Protein AF-A0AAN6F4N3-F1 (afdb_monomer_lite)

Radius of gyration: 17.06 Å; chains: 1; bounding box: 50×25×46 Å

Organism: NCBI:txid329885

Foldseek 3Di:
DDQDPLVNLLVVLCVVCVPPDQDADQDWWKFFAFDDWDQDPNFTKTWTQTDWDKDFSNNQCNAQVDPVDRCSVQFPGWADDPDPGIIITGGHIDIDTPVQCVQVVVRVVVVVCCVVCVVDDDDDDDTDIDIGGDD

pLDDT: mean 76.1, std 14.79, range [38.5, 93.38]

Sequence (135 aa):
MASTDLRDTLSKLCIEFRDEARVNCNKEWEIKSIVGFCHDSGEQKYRIAWQDSVLSKTDLMCSLVNYKWPLYRFARQITPAGSGSQLRVAWKETWEPANAIFAAAELTHEYWLGVYQSRKPLSGQLVHRHWLTLH

Secondary structure (DSSP, 8-state):
-----HHHHHHHHHHHTTTS-------EEEEEEEEEEEEETTEEEEEEEEPPEEEEHHHHHHHHS-SSS-GGGGEEEEEE-SSTTEEEEEEPPEEEETTTTGGGHHHHHHHHHHHHHTTS---------EEEE--

Structure (mmCIF, N/CA/C/O backbone):
data_AF-A0AAN6F4N3-F1
#
_entry.id   AF-A0AAN6F4N3-F1
#
loop_
_atom_site.group_PDB
_atom_site.id
_atom_site.type_symbol
_atom_site.label_atom_id
_atom_site.label_alt_id
_atom_site.label_comp_id
_atom_site.label_asym_id
_atom_site.label_entity_id
_atom_site.label_seq_id
_atom_site.pdbx_PDB_ins_code
_atom_site.Cartn_x
_atom_site.Cartn_y
_atom_site.Cartn_z
_atom_site.occupancy
_atom_site.B_iso_or_equiv
_atom_site.auth_seq_id
_atom_site.auth_comp_id
_atom_site.auth_asym_id
_atom_site.auth_atom_id
_atom_site.pdbx_PDB_model_num
ATOM 1 N N . MET A 1 1 ? -8.692 -8.381 -19.967 1.00 40.84 1 MET A N 1
ATOM 2 C CA . MET A 1 1 ? -7.403 -7.666 -19.827 1.00 40.84 1 MET A CA 1
ATOM 3 C C . MET A 1 1 ? -6.487 -8.551 -19.003 1.00 40.84 1 MET A C 1
ATOM 5 O O . MET A 1 1 ? -6.916 -8.997 -17.947 1.00 40.84 1 MET A O 1
ATOM 9 N N . ALA A 1 2 ? -5.313 -8.909 -19.527 1.00 38.50 2 ALA A N 1
ATOM 10 C CA . ALA A 1 2 ? -4.429 -9.882 -18.892 1.00 38.50 2 ALA A CA 1
ATOM 11 C C . ALA A 1 2 ? -3.912 -9.332 -17.555 1.00 38.50 2 ALA A C 1
ATOM 13 O O . ALA A 1 2 ? -3.207 -8.326 -17.525 1.00 38.50 2 ALA A O 1
ATOM 14 N N . SER A 1 3 ? -4.291 -9.978 -16.453 1.00 43.12 3 SER A N 1
ATOM 15 C CA . SER A 1 3 ? -3.590 -9.824 -15.184 1.00 43.12 3 SER A CA 1
ATOM 16 C C . SER A 1 3 ? -2.200 -10.412 -15.381 1.00 43.12 3 SER A C 1
ATOM 18 O O . SER A 1 3 ? -2.051 -11.631 -15.382 1.00 43.12 3 SER A O 1
ATOM 20 N N . THR A 1 4 ? -1.197 -9.572 -15.616 1.00 59.25 4 THR A N 1
ATOM 21 C CA . THR A 1 4 ? 0.189 -10.032 -15.653 1.00 59.25 4 THR A CA 1
ATOM 22 C C . THR A 1 4 ? 0.539 -10.562 -14.268 1.00 59.25 4 THR A C 1
ATOM 24 O O . THR A 1 4 ? 0.295 -9.877 -13.272 1.00 59.25 4 THR A O 1
ATOM 27 N N . ASP A 1 5 ? 1.077 -11.779 -14.191 1.00 73.69 5 ASP A N 1
ATOM 28 C CA . ASP A 1 5 ? 1.562 -12.330 -12.929 1.00 73.69 5 ASP A CA 1
ATOM 29 C C . ASP A 1 5 ? 2.568 -11.337 -12.313 1.00 73.69 5 ASP A C 1
ATOM 31 O O . ASP A 1 5 ? 3.466 -10.816 -12.994 1.00 73.69 5 ASP A O 1
ATOM 35 N N . LEU A 1 6 ? 2.375 -11.022 -11.028 1.00 77.38 6 LEU A N 1
ATOM 36 C CA . LEU A 1 6 ? 3.257 -10.153 -10.251 1.00 77.38 6 LEU A CA 1
ATOM 37 C C . LEU A 1 6 ? 4.704 -10.643 -10.380 1.00 77.38 6 LEU A C 1
ATOM 39 O O . LEU A 1 6 ? 5.617 -9.849 -10.603 1.00 77.38 6 LEU A O 1
ATOM 43 N N . ARG A 1 7 ? 4.896 -11.965 -10.293 1.00 77.38 7 ARG A N 1
ATOM 44 C CA . ARG A 1 7 ? 6.208 -12.603 -10.351 1.00 77.38 7 ARG A CA 1
ATOM 45 C C . ARG A 1 7 ? 6.860 -12.427 -11.714 1.00 77.38 7 ARG A C 1
ATOM 47 O O . ARG A 1 7 ? 8.043 -12.093 -11.773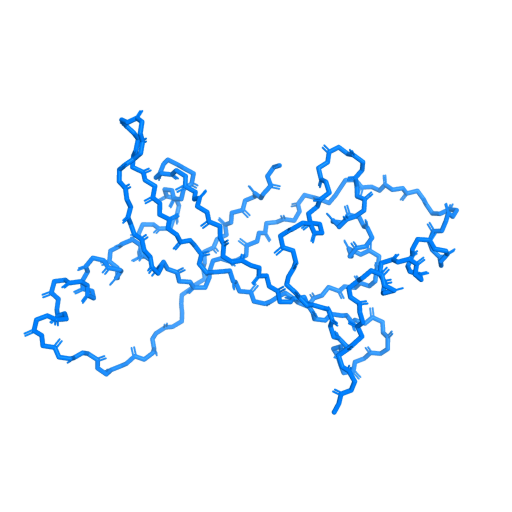 1.00 77.38 7 ARG A O 1
ATOM 54 N N . ASP A 1 8 ? 6.101 -12.596 -12.789 1.00 81.88 8 ASP A N 1
ATOM 55 C CA . ASP A 1 8 ? 6.603 -12.427 -14.154 1.00 81.88 8 ASP A CA 1
ATOM 56 C C . ASP A 1 8 ? 6.984 -10.976 -14.430 1.00 81.88 8 ASP A C 1
ATOM 58 O O . ASP A 1 8 ? 8.019 -10.701 -15.037 1.00 81.88 8 ASP A O 1
ATOM 62 N N . THR A 1 9 ? 6.166 -10.035 -13.959 1.00 81.56 9 THR A N 1
ATOM 63 C CA . THR A 1 9 ? 6.417 -8.600 -14.135 1.00 81.56 9 THR A CA 1
ATOM 64 C C . THR A 1 9 ? 7.683 -8.178 -13.398 1.00 81.56 9 THR A C 1
ATOM 66 O O . THR A 1 9 ? 8.555 -7.546 -13.991 1.00 81.56 9 THR A O 1
ATOM 69 N N . LEU A 1 10 ? 7.831 -8.588 -12.1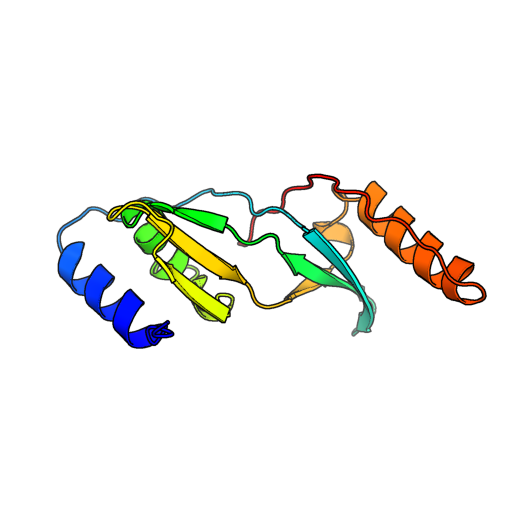36 1.00 80.06 10 LEU A N 1
ATOM 70 C CA . LEU A 1 10 ? 9.041 -8.329 -11.354 1.00 80.06 10 LEU A CA 1
ATOM 71 C C . LEU A 1 10 ? 10.269 -8.989 -11.984 1.00 80.06 10 LEU A C 1
ATOM 73 O O . LEU A 1 10 ? 11.314 -8.358 -12.088 1.00 80.06 10 LEU A O 1
ATOM 77 N N . SER A 1 11 ? 10.138 -10.228 -12.464 1.00 82.00 11 SER A N 1
ATOM 78 C CA . SER A 1 11 ? 11.240 -10.959 -13.101 1.00 82.00 11 SER A CA 1
ATOM 79 C C . SER A 1 11 ? 11.717 -10.271 -14.383 1.00 82.00 11 SER A C 1
ATOM 81 O O . SER A 1 11 ? 12.922 -10.145 -14.595 1.00 82.00 11 SER A O 1
ATOM 83 N N . LYS A 1 12 ? 10.793 -9.768 -15.213 1.00 84.38 12 LYS A N 1
ATOM 84 C CA . LYS A 1 12 ? 11.124 -8.981 -16.413 1.00 84.38 12 LYS A CA 1
ATOM 85 C C . LYS A 1 12 ? 11.859 -7.695 -16.061 1.00 84.38 12 LYS A C 1
ATOM 87 O O . LYS A 1 12 ? 12.863 -7.390 -16.694 1.00 84.38 12 LYS A O 1
ATOM 92 N N . LEU A 1 13 ? 11.406 -6.985 -15.033 1.00 81.31 13 LEU A N 1
ATOM 93 C CA . LEU A 1 13 ? 12.059 -5.756 -14.593 1.00 81.31 13 LEU A CA 1
ATOM 94 C C . LEU A 1 13 ? 13.451 -6.025 -14.003 1.00 81.31 13 LEU A C 1
ATOM 96 O O . LEU A 1 13 ? 14.386 -5.294 -14.302 1.00 81.31 13 LEU A O 1
ATOM 100 N N . CYS A 1 14 ? 13.644 -7.120 -13.262 1.00 80.31 14 CYS A N 1
ATOM 101 C CA . CYS A 1 14 ? 14.973 -7.531 -12.798 1.00 80.31 14 CYS A CA 1
ATOM 102 C C . CYS A 1 14 ? 15.954 -7.810 -13.945 1.00 80.31 14 CYS A C 1
ATOM 104 O O . CYS A 1 14 ? 17.158 -7.633 -13.771 1.00 80.31 14 CYS A O 1
ATOM 106 N N . ILE A 1 15 ? 15.460 -8.299 -15.087 1.00 83.88 15 ILE A N 1
ATOM 107 C CA . ILE A 1 15 ? 16.275 -8.524 -16.286 1.00 83.88 15 ILE A CA 1
ATOM 108 C C . ILE A 1 15 ? 16.554 -7.194 -16.993 1.00 83.88 15 ILE A C 1
ATOM 110 O O . ILE A 1 15 ? 17.704 -6.937 -17.330 1.00 83.88 15 ILE A O 1
ATOM 114 N N . GLU A 1 16 ? 15.524 -6.364 -17.188 1.00 84.88 16 GLU A N 1
ATOM 115 C CA . GLU A 1 16 ? 15.607 -5.059 -17.865 1.00 84.88 16 GLU A CA 1
ATOM 116 C C . GLU A 1 16 ? 16.575 -4.106 -17.142 1.00 84.88 16 GLU A C 1
ATOM 118 O O . GLU A 1 16 ? 17.419 -3.493 -17.782 1.00 84.88 16 GLU A O 1
ATOM 123 N N . PHE A 1 17 ? 16.518 -4.061 -15.808 1.00 81.00 17 PHE A N 1
ATOM 124 C CA . PHE A 1 17 ? 17.289 -3.147 -14.956 1.00 81.00 17 PHE A CA 1
ATOM 125 C C . PHE A 1 17 ? 18.466 -3.841 -14.247 1.00 81.00 17 PHE A C 1
ATOM 127 O O . PHE A 1 17 ? 18.879 -3.427 -13.162 1.00 81.00 17 PHE A O 1
ATOM 134 N N . ARG A 1 18 ? 18.986 -4.945 -14.806 1.00 79.69 18 ARG A N 1
ATOM 135 C CA . ARG A 1 18 ? 20.026 -5.770 -14.161 1.00 79.69 18 ARG A CA 1
ATOM 136 C C . ARG A 1 18 ? 21.285 -4.975 -13.811 1.00 79.69 18 ARG A C 1
ATOM 138 O O . ARG A 1 18 ? 21.831 -5.172 -12.727 1.00 79.69 18 ARG A O 1
ATOM 145 N N . ASP A 1 19 ? 21.706 -4.107 -14.725 1.00 79.06 19 ASP A N 1
ATOM 146 C CA . ASP A 1 19 ? 22.977 -3.379 -14.659 1.00 79.06 19 ASP A CA 1
ATOM 147 C C . ASP A 1 19 ? 22.814 -1.945 -14.115 1.00 79.06 19 ASP A C 1
ATOM 149 O O . ASP A 1 19 ? 23.780 -1.187 -14.044 1.00 79.06 19 ASP A O 1
ATOM 153 N N . GLU A 1 20 ? 21.599 -1.562 -13.704 1.00 75.19 20 GLU A N 1
ATOM 154 C CA . GLU A 1 20 ? 21.326 -0.236 -13.149 1.00 75.19 20 GLU A CA 1
ATOM 155 C C . GLU A 1 20 ? 21.607 -0.168 -11.641 1.00 75.19 20 GLU A C 1
ATOM 157 O O . GLU A 1 20 ? 21.279 -1.071 -10.861 1.00 75.19 20 GLU A O 1
ATOM 162 N N . ALA A 1 21 ? 22.208 0.946 -11.209 1.00 66.69 21 ALA A N 1
ATOM 163 C CA . ALA A 1 21 ? 22.486 1.201 -9.804 1.00 66.69 21 ALA A CA 1
ATOM 164 C C . ALA A 1 21 ? 21.174 1.334 -9.017 1.00 66.69 21 ALA A C 1
ATOM 166 O O . ALA A 1 21 ? 20.349 2.210 -9.276 1.00 66.69 21 ALA A O 1
ATOM 167 N N . ARG A 1 22 ? 20.991 0.471 -8.016 1.00 67.62 22 ARG A N 1
ATOM 168 C CA . ARG A 1 22 ? 19.800 0.486 -7.163 1.00 67.62 22 ARG A CA 1
ATOM 169 C C . ARG A 1 22 ? 19.930 1.598 -6.131 1.00 67.62 22 ARG A C 1
ATOM 171 O O . ARG A 1 22 ? 20.717 1.486 -5.194 1.00 67.62 22 ARG A O 1
ATOM 178 N N . VAL A 1 23 ? 19.149 2.659 -6.294 1.00 64.25 23 VAL A N 1
ATOM 179 C CA . VAL A 1 23 ? 19.047 3.742 -5.308 1.00 64.25 23 VAL A CA 1
ATOM 180 C C . VAL A 1 23 ? 17.888 3.441 -4.359 1.00 64.25 23 VAL A C 1
ATOM 182 O O . VAL A 1 23 ? 16.838 2.956 -4.781 1.00 64.25 23 VAL A O 1
ATOM 185 N N . ASN A 1 24 ? 18.065 3.710 -3.062 1.00 61.38 24 ASN A N 1
ATOM 186 C CA . ASN A 1 24 ? 16.981 3.565 -2.093 1.00 61.38 24 ASN A CA 1
ATOM 187 C C . ASN A 1 24 ? 15.821 4.495 -2.462 1.00 61.38 24 ASN A C 1
ATOM 189 O O . ASN A 1 24 ? 16.000 5.705 -2.599 1.00 61.38 24 ASN A O 1
ATOM 193 N N . CYS A 1 25 ? 14.628 3.922 -2.595 1.00 63.91 25 CYS A N 1
ATOM 194 C CA . CYS A 1 25 ? 13.415 4.693 -2.783 1.00 63.91 25 CYS A CA 1
ATOM 195 C C . CYS A 1 25 ? 12.891 5.133 -1.409 1.00 63.91 25 CYS A C 1
ATOM 197 O O . CYS A 1 25 ? 12.386 4.308 -0.655 1.00 63.91 25 CYS A O 1
ATOM 199 N N . ASN A 1 26 ? 12.994 6.425 -1.089 1.00 63.62 26 ASN A N 1
ATOM 200 C CA . ASN A 1 26 ? 12.385 7.015 0.113 1.00 63.62 26 ASN A CA 1
ATOM 201 C C . ASN A 1 26 ? 10.939 7.454 -0.164 1.00 63.62 26 ASN A C 1
ATOM 203 O O . ASN A 1 26 ? 10.527 8.546 0.218 1.00 63.62 26 ASN A O 1
ATOM 207 N N . LYS A 1 27 ? 10.191 6.651 -0.923 1.00 67.81 27 LYS A N 1
ATOM 208 C CA . LYS A 1 27 ? 8.839 7.020 -1.323 1.00 67.81 27 LYS A CA 1
ATOM 209 C C . LYS A 1 27 ? 7.880 6.833 -0.157 1.00 67.81 27 LYS A C 1
ATOM 211 O O . LYS A 1 27 ? 7.786 5.748 0.411 1.00 67.81 27 LYS A O 1
ATOM 216 N N . GLU A 1 28 ? 7.154 7.897 0.146 1.00 71.75 28 GLU A N 1
ATOM 217 C CA . GLU A 1 28 ? 6.008 7.848 1.040 1.00 71.75 28 GLU A CA 1
ATOM 218 C C . GLU A 1 28 ? 4.790 7.303 0.278 1.00 71.75 28 GLU A C 1
ATOM 220 O O . GLU A 1 28 ? 4.583 7.590 -0.907 1.00 71.75 28 GLU A O 1
ATOM 225 N N . TRP A 1 29 ? 3.990 6.490 0.958 1.00 79.06 29 TRP A N 1
ATOM 226 C CA . TRP A 1 29 ? 2.828 5.796 0.418 1.00 79.06 29 TRP A CA 1
ATOM 227 C C . TRP A 1 29 ? 1.554 6.413 0.958 1.00 79.06 29 TRP A C 1
ATOM 229 O O . TRP A 1 29 ? 1.430 6.668 2.153 1.00 79.06 29 TRP A O 1
ATOM 239 N N . GLU A 1 30 ? 0.593 6.636 0.074 1.00 84.69 30 GLU A N 1
ATOM 240 C CA . GLU A 1 30 ? -0.656 7.282 0.444 1.00 84.69 30 GLU A CA 1
ATOM 241 C C . GLU A 1 30 ? -1.641 6.272 1.042 1.00 84.69 30 GLU A C 1
ATOM 243 O O . GLU A 1 30 ? -1.912 5.214 0.464 1.00 84.69 30 GLU A O 1
ATOM 248 N N . ILE A 1 31 ? -2.197 6.603 2.202 1.00 87.38 31 ILE A N 1
ATOM 249 C CA . ILE A 1 31 ? -3.305 5.874 2.803 1.00 87.38 31 ILE A CA 1
ATOM 250 C C . ILE A 1 31 ? -4.588 6.290 2.091 1.00 87.38 31 ILE A C 1
ATOM 252 O O . ILE A 1 31 ? -4.905 7.473 2.013 1.00 87.38 31 ILE A O 1
ATOM 256 N N . LYS A 1 32 ? -5.362 5.307 1.629 1.00 88.56 32 LYS A N 1
ATOM 257 C CA . LYS A 1 32 ? -6.695 5.538 1.069 1.00 88.56 32 LYS A CA 1
ATOM 258 C C . LYS A 1 32 ? -7.761 5.614 2.157 1.00 88.56 32 LYS A C 1
ATOM 260 O O . LYS A 1 32 ? -8.617 6.487 2.116 1.00 88.56 32 LYS A O 1
ATOM 265 N N . SER A 1 33 ? -7.758 4.657 3.083 1.00 88.69 33 SER A N 1
ATOM 266 C CA . SER A 1 33 ? -8.730 4.590 4.178 1.00 88.69 33 SER A CA 1
ATOM 267 C C . SER A 1 33 ? -8.283 3.620 5.268 1.00 88.69 33 SER A C 1
ATOM 269 O O . SER A 1 33 ? -7.513 2.695 5.014 1.00 88.69 33 SER A O 1
ATOM 271 N N . ILE A 1 34 ? -8.844 3.762 6.466 1.00 90.62 34 ILE A N 1
ATOM 272 C CA . ILE A 1 34 ? -8.745 2.757 7.530 1.00 90.62 34 ILE A CA 1
ATOM 273 C C . ILE A 1 34 ? -9.979 1.858 7.450 1.00 90.62 34 ILE A C 1
ATOM 275 O O . ILE A 1 34 ? -11.103 2.346 7.374 1.00 90.62 34 ILE A O 1
ATOM 279 N N . VAL A 1 35 ? -9.775 0.541 7.428 1.00 91.00 35 VAL A N 1
ATOM 280 C CA . VAL A 1 35 ? -10.846 -0.451 7.199 1.00 91.00 35 VAL A CA 1
ATOM 281 C C . VAL A 1 35 ? -11.033 -1.419 8.363 1.00 91.00 35 VAL A C 1
ATOM 283 O O . VAL A 1 35 ? -11.881 -2.307 8.310 1.00 91.00 35 VAL A O 1
ATOM 286 N N . GLY A 1 36 ? -10.242 -1.274 9.422 1.00 90.62 36 GLY A N 1
ATOM 287 C CA . GLY A 1 36 ? -10.346 -2.126 10.593 1.00 90.62 36 GLY A CA 1
ATOM 288 C C . GLY A 1 36 ? -9.501 -1.635 11.753 1.00 90.62 36 GLY A C 1
ATOM 289 O O . GLY A 1 36 ? -8.594 -0.820 11.594 1.00 90.62 36 GLY A O 1
ATOM 290 N N . PHE A 1 37 ? -9.805 -2.182 12.920 1.00 92.31 37 PHE A N 1
ATOM 291 C CA . PHE A 1 37 ? -9.143 -1.881 14.177 1.00 92.31 37 PHE A CA 1
ATOM 292 C C . PHE A 1 37 ? -9.044 -3.154 15.013 1.00 92.31 37 PHE A C 1
ATOM 294 O O . PHE A 1 37 ? -9.994 -3.938 15.064 1.00 92.31 37 PHE A O 1
ATOM 301 N N . CYS A 1 38 ? -7.915 -3.347 15.686 1.00 91.94 38 CYS A N 1
ATOM 302 C CA . CYS A 1 38 ? -7.772 -4.370 16.709 1.00 91.94 38 CYS A CA 1
ATOM 303 C C . CYS A 1 38 ? -6.828 -3.907 17.825 1.00 91.94 38 CYS A C 1
ATOM 305 O O . CYS A 1 38 ? -6.048 -2.968 17.667 1.00 91.94 38 CYS A O 1
ATOM 307 N N . HIS A 1 39 ? -6.916 -4.589 18.964 1.00 93.38 39 HIS A N 1
ATOM 308 C CA . HIS A 1 39 ? -5.867 -4.579 19.975 1.00 93.38 39 HIS A CA 1
ATOM 309 C C . HIS A 1 39 ? -5.154 -5.923 19.911 1.00 93.38 39 HIS A C 1
ATOM 311 O O . HIS A 1 39 ? -5.789 -6.965 20.077 1.00 93.38 39 HIS A O 1
ATOM 317 N N . ASP A 1 40 ? -3.851 -5.893 19.676 1.00 87.19 40 ASP A N 1
ATOM 318 C CA . ASP A 1 40 ? -3.012 -7.083 19.615 1.00 87.19 40 ASP A CA 1
ATOM 319 C C . ASP A 1 40 ? -1.761 -6.853 20.461 1.00 87.19 40 ASP A C 1
ATOM 321 O O . ASP A 1 40 ? -1.081 -5.839 20.315 1.00 87.19 40 ASP A O 1
ATOM 325 N N . SER A 1 41 ? -1.472 -7.787 21.369 1.00 87.25 41 SER A N 1
ATOM 326 C CA . SER A 1 41 ? -0.286 -7.754 22.238 1.00 87.25 41 SER A CA 1
ATOM 327 C C . SER A 1 41 ? -0.111 -6.450 23.040 1.00 87.25 41 SER A C 1
ATOM 329 O O . SER A 1 41 ? 1.005 -6.007 23.292 1.00 87.25 41 SER A O 1
ATOM 331 N N . GLY A 1 42 ? -1.222 -5.831 23.454 1.00 89.12 42 GLY A N 1
ATOM 332 C CA . GLY A 1 42 ? -1.218 -4.579 24.220 1.00 89.12 42 GLY A CA 1
ATOM 333 C C . GLY A 1 42 ? -1.062 -3.311 23.375 1.00 89.12 42 GLY A C 1
ATOM 334 O O . GLY A 1 42 ? -1.028 -2.219 23.935 1.00 89.12 42 GLY A O 1
ATOM 335 N N . GLU A 1 43 ? -1.015 -3.433 22.048 1.00 92.19 43 GLU A N 1
ATOM 336 C CA . GLU A 1 43 ? -0.886 -2.311 21.121 1.00 92.19 43 GLU A CA 1
ATOM 337 C C . GLU A 1 43 ? -2.149 -2.144 20.263 1.00 92.19 43 GLU A C 1
ATOM 339 O O . GLU A 1 43 ? -2.760 -3.116 19.808 1.00 92.19 43 GLU A O 1
ATOM 344 N N . GLN A 1 44 ? -2.541 -0.889 20.033 1.00 91.31 44 GLN A N 1
ATOM 345 C CA . GLN A 1 44 ? -3.600 -0.537 19.088 1.00 91.31 44 GLN A CA 1
ATOM 346 C C . GLN A 1 44 ? -3.074 -0.613 17.660 1.00 91.31 44 GLN A C 1
ATOM 348 O O . GLN A 1 44 ? -2.081 0.039 17.332 1.00 91.31 44 GLN A O 1
ATOM 353 N N . LYS A 1 45 ? -3.775 -1.355 16.802 1.00 93.31 45 LYS A N 1
ATOM 354 C CA . LYS A 1 45 ? -3.435 -1.488 15.385 1.00 93.31 45 LYS A CA 1
ATOM 355 C C . LYS A 1 45 ? -4.632 -1.161 14.510 1.00 93.31 45 LYS A C 1
ATOM 357 O O . LYS A 1 45 ? -5.776 -1.499 14.823 1.00 93.31 45 LYS A O 1
ATOM 362 N N . TYR A 1 46 ? -4.345 -0.540 13.378 1.00 92.62 46 TYR A N 1
ATOM 363 C CA . TYR A 1 46 ? -5.320 -0.196 12.358 1.00 92.62 46 TYR A CA 1
ATOM 364 C C . TYR A 1 46 ? -5.009 -0.949 11.074 1.00 92.62 46 TYR A C 1
ATOM 366 O O . TYR A 1 46 ? -3.851 -1.108 10.689 1.00 92.62 46 TYR A O 1
ATOM 374 N N . ARG A 1 47 ? -6.058 -1.423 10.406 1.00 93.06 47 ARG A N 1
ATOM 375 C CA . ARG A 1 47 ? -5.941 -2.056 9.096 1.00 93.06 47 ARG A CA 1
ATOM 376 C C . ARG A 1 47 ? -6.046 -0.980 8.031 1.00 93.06 47 ARG A C 1
ATOM 378 O O . ARG A 1 47 ? -7.092 -0.347 7.888 1.00 93.06 47 ARG A O 1
ATOM 385 N N . ILE A 1 48 ? -4.961 -0.783 7.303 1.00 91.81 48 ILE A N 1
ATOM 386 C CA . ILE A 1 48 ? -4.778 0.296 6.343 1.00 91.81 48 ILE A CA 1
ATOM 387 C C . ILE A 1 48 ? -5.068 -0.227 4.943 1.00 91.81 48 ILE A C 1
ATOM 389 O O . ILE A 1 48 ? -4.436 -1.176 4.479 1.00 91.81 48 ILE A O 1
ATOM 393 N N . ALA A 1 49 ? -6.023 0.404 4.264 1.00 90.69 49 ALA A N 1
ATOM 394 C CA . ALA A 1 49 ? -6.165 0.296 2.824 1.00 90.69 49 ALA A CA 1
ATOM 395 C C . ALA A 1 49 ? -5.340 1.405 2.174 1.00 90.69 49 ALA A C 1
ATOM 397 O O . ALA A 1 49 ? -5.558 2.593 2.416 1.00 90.69 49 ALA A O 1
ATOM 398 N N . TRP A 1 50 ? -4.390 1.003 1.343 1.00 89.62 50 TRP A N 1
ATOM 399 C CA . TRP A 1 50 ? -3.468 1.903 0.664 1.00 89.62 50 TRP A CA 1
ATOM 400 C C . TRP A 1 50 ? -4.036 2.371 -0.672 1.00 89.62 50 TRP A C 1
ATOM 402 O O . TRP A 1 50 ? -4.805 1.662 -1.329 1.00 89.62 50 TRP A O 1
ATOM 412 N N . GLN A 1 51 ? -3.646 3.569 -1.085 1.00 89.88 51 GLN A N 1
ATOM 413 C CA . GLN A 1 51 ? -3.999 4.115 -2.384 1.00 89.88 51 GLN A CA 1
ATOM 414 C C . GLN A 1 51 ? -3.145 3.462 -3.477 1.00 89.88 51 GLN A C 1
ATOM 416 O O . GLN A 1 51 ? -1.919 3.374 -3.367 1.00 89.88 51 GLN A O 1
ATOM 421 N N . ASP A 1 52 ? -3.790 3.023 -4.561 1.00 90.88 52 ASP A N 1
ATOM 422 C CA . ASP A 1 52 ? -3.087 2.495 -5.732 1.00 90.88 52 ASP A CA 1
ATOM 423 C C . ASP A 1 52 ? -2.080 3.529 -6.243 1.00 90.88 52 ASP A C 1
ATOM 425 O O . ASP A 1 52 ? -2.406 4.700 -6.454 1.00 90.88 52 ASP A O 1
ATOM 429 N N . SER A 1 53 ? -0.851 3.085 -6.480 1.00 88.25 53 SER A N 1
ATOM 430 C CA . SER A 1 53 ? 0.234 3.964 -6.909 1.00 88.25 53 SER A CA 1
ATOM 431 C C . SER A 1 53 ? 0.517 3.781 -8.392 1.00 88.25 53 SER A C 1
ATOM 433 O O . SER A 1 53 ? 0.562 2.657 -8.886 1.00 88.25 53 SER A O 1
ATOM 435 N N . VAL A 1 54 ? 0.761 4.875 -9.110 1.00 88.69 54 VAL A N 1
ATOM 436 C CA . VAL A 1 54 ? 1.332 4.824 -10.462 1.00 88.69 54 VAL A CA 1
ATOM 437 C C . VAL A 1 54 ? 2.820 5.121 -10.348 1.00 88.69 54 VAL A C 1
ATOM 439 O O . VAL A 1 54 ? 3.212 6.187 -9.875 1.00 88.69 54 VAL A O 1
ATOM 442 N N . LEU A 1 55 ? 3.641 4.149 -10.728 1.00 84.88 55 LEU A N 1
ATOM 443 C CA . LEU A 1 55 ? 5.094 4.189 -10.612 1.00 84.88 55 LEU A CA 1
ATOM 444 C C . LEU A 1 55 ? 5.728 4.067 -11.994 1.00 84.88 55 LEU A C 1
ATOM 446 O O . LEU A 1 55 ? 5.214 3.355 -12.860 1.00 84.88 55 LEU A O 1
ATOM 450 N N . SER A 1 56 ? 6.867 4.725 -12.190 1.00 85.62 56 SER A N 1
ATOM 451 C CA . SER A 1 56 ? 7.740 4.383 -13.311 1.00 85.62 56 SER A CA 1
ATOM 452 C C . SER A 1 56 ? 8.318 2.975 -13.108 1.00 85.62 56 SER A C 1
ATOM 454 O O . SER A 1 56 ? 8.385 2.475 -11.980 1.00 85.62 56 SER A O 1
ATOM 456 N N . LYS A 1 57 ? 8.757 2.318 -14.187 1.00 84.25 57 LYS A N 1
ATOM 457 C CA . LYS A 1 57 ? 9.457 1.026 -14.075 1.00 84.25 57 LYS A CA 1
ATOM 458 C C . LYS A 1 57 ? 10.684 1.097 -13.151 1.00 84.25 57 LYS A C 1
ATOM 460 O O . LYS A 1 57 ? 10.886 0.186 -12.350 1.00 84.25 57 LYS A O 1
ATOM 465 N N . THR A 1 58 ? 11.444 2.191 -13.219 1.00 80.00 58 THR A N 1
ATOM 466 C CA . THR A 1 58 ? 12.628 2.435 -12.382 1.00 80.00 58 THR A CA 1
ATOM 467 C C . THR A 1 58 ? 12.254 2.544 -10.901 1.00 80.00 58 THR A C 1
ATOM 469 O O . THR A 1 58 ? 12.844 1.860 -10.067 1.00 80.00 58 THR A O 1
ATOM 472 N N . ASP A 1 59 ? 11.211 3.310 -10.561 1.00 78.94 59 ASP A N 1
ATOM 473 C CA . ASP A 1 59 ? 10.730 3.411 -9.174 1.00 78.94 59 ASP A CA 1
ATOM 474 C C . ASP A 1 59 ? 10.232 2.068 -8.649 1.00 78.94 59 ASP A C 1
ATOM 476 O O . ASP A 1 59 ? 10.446 1.728 -7.486 1.00 78.94 59 ASP A O 1
ATOM 480 N N . LEU A 1 60 ? 9.557 1.297 -9.503 1.00 79.62 60 LEU A N 1
ATOM 481 C CA . LEU A 1 60 ? 9.029 -0.009 -9.142 1.00 79.62 60 LEU A CA 1
ATOM 482 C C . LEU A 1 60 ? 10.164 -1.004 -8.865 1.00 79.62 60 LEU A C 1
ATOM 484 O O . LEU A 1 60 ? 10.074 -1.760 -7.901 1.00 79.62 60 LEU A O 1
ATOM 488 N N . MET A 1 61 ? 11.262 -0.945 -9.621 1.00 78.75 61 MET A N 1
ATOM 489 C CA . MET A 1 61 ? 12.482 -1.696 -9.313 1.00 78.75 61 MET A CA 1
ATOM 490 C C . MET A 1 61 ? 13.098 -1.285 -7.975 1.00 78.75 61 MET A C 1
ATOM 492 O O . MET A 1 61 ? 13.361 -2.143 -7.130 1.00 78.75 61 MET A O 1
ATOM 496 N N . CYS A 1 62 ? 13.266 0.017 -7.740 1.00 73.62 62 CYS A N 1
ATOM 497 C CA . CYS A 1 62 ? 13.839 0.531 -6.496 1.00 73.62 62 CYS A CA 1
ATOM 498 C C . CYS A 1 62 ? 12.949 0.277 -5.268 1.00 73.62 62 CYS A C 1
ATOM 500 O O . CYS A 1 62 ? 13.469 0.123 -4.167 1.00 73.62 62 CYS A O 1
ATOM 502 N N . SER A 1 63 ? 11.626 0.222 -5.437 1.00 72.81 63 SER A N 1
ATOM 503 C CA . SER A 1 63 ? 10.666 0.044 -4.337 1.00 72.81 63 SER A CA 1
ATOM 504 C C . SER A 1 63 ? 10.371 -1.427 -4.048 1.00 72.81 63 SER A C 1
ATOM 506 O O . SER A 1 63 ? 10.300 -1.838 -2.894 1.00 72.81 63 SER A O 1
ATOM 508 N N . LEU A 1 64 ? 10.185 -2.251 -5.085 1.00 69.62 64 LEU A N 1
ATOM 509 C CA . LEU A 1 64 ? 9.721 -3.630 -4.913 1.00 69.62 64 LEU A CA 1
ATOM 510 C C . LEU A 1 64 ? 10.863 -4.646 -4.817 1.00 69.62 64 LEU A C 1
ATOM 512 O O . LEU A 1 64 ? 10.669 -5.691 -4.202 1.00 69.62 64 LEU A O 1
ATOM 516 N N . VAL A 1 65 ? 12.035 -4.356 -5.392 1.00 65.62 65 VAL A N 1
ATOM 517 C CA . VAL A 1 65 ? 13.156 -5.311 -5.531 1.00 65.62 65 VAL A CA 1
ATOM 518 C C . VAL A 1 65 ? 14.360 -4.931 -4.650 1.00 65.62 65 VAL A C 1
ATOM 520 O O . VAL A 1 65 ? 15.404 -5.588 -4.677 1.00 65.62 65 VAL A O 1
ATOM 523 N N . ASN A 1 66 ? 14.239 -3.891 -3.817 1.00 65.06 66 ASN A N 1
ATOM 524 C CA . ASN A 1 66 ? 15.296 -3.532 -2.874 1.00 65.06 66 ASN A CA 1
ATOM 525 C C . ASN A 1 66 ? 15.544 -4.668 -1.871 1.00 65.06 66 ASN A C 1
ATOM 527 O O . ASN A 1 66 ? 14.626 -5.169 -1.226 1.00 65.06 66 ASN A O 1
ATOM 531 N N . TYR A 1 67 ? 16.811 -5.058 -1.744 1.00 56.81 67 TYR A N 1
ATOM 532 C CA . TYR A 1 67 ? 17.248 -6.210 -0.959 1.00 56.81 67 TYR A CA 1
ATOM 533 C C . TYR A 1 67 ? 17.034 -6.025 0.545 1.00 56.81 67 TYR A C 1
ATOM 535 O O . TYR A 1 67 ? 16.904 -7.009 1.269 1.00 56.81 67 TYR A O 1
ATOM 543 N N . LYS A 1 68 ? 17.006 -4.772 1.021 1.00 58.22 68 LYS A N 1
ATOM 544 C CA . LYS A 1 68 ? 16.845 -4.485 2.449 1.00 58.22 68 LYS A CA 1
ATOM 545 C C . LYS A 1 68 ? 15.397 -4.683 2.904 1.00 58.22 68 LYS A C 1
ATOM 547 O O . LYS A 1 68 ? 15.183 -5.252 3.967 1.00 58.22 68 LYS A O 1
ATOM 552 N N . TRP A 1 69 ? 14.431 -4.269 2.077 1.00 59.53 69 TRP A N 1
ATOM 553 C CA . TRP A 1 69 ? 12.999 -4.293 2.394 1.00 59.53 69 TRP A CA 1
ATOM 554 C C . TRP A 1 69 ? 12.158 -4.433 1.122 1.00 59.53 69 TRP A C 1
ATOM 556 O O . TRP A 1 69 ? 11.658 -3.447 0.582 1.00 59.53 69 TRP A O 1
ATOM 566 N N . PRO A 1 70 ? 12.014 -5.654 0.588 1.00 65.44 70 PRO A N 1
ATOM 567 C CA . PRO A 1 70 ? 11.300 -5.842 -0.661 1.00 65.44 70 PRO A CA 1
ATOM 568 C C . PRO A 1 70 ? 9.797 -5.603 -0.464 1.00 65.44 70 PRO A C 1
ATOM 570 O O . PRO A 1 70 ? 9.086 -6.442 0.100 1.00 65.44 70 PRO A O 1
ATOM 573 N N . LEU A 1 71 ? 9.285 -4.472 -0.959 1.00 73.00 71 LEU A N 1
ATOM 574 C CA . LEU A 1 71 ? 7.868 -4.116 -0.827 1.00 73.00 71 LEU A CA 1
ATOM 575 C C . LEU A 1 71 ? 6.949 -4.969 -1.716 1.00 73.00 71 LEU A C 1
ATOM 577 O O . LEU A 1 71 ? 5.729 -4.902 -1.571 1.00 73.00 71 LEU A O 1
ATOM 581 N N . TYR A 1 72 ? 7.490 -5.827 -2.599 1.00 74.31 72 TYR A N 1
ATOM 582 C CA . TYR A 1 72 ? 6.668 -6.677 -3.476 1.00 74.31 72 TYR A CA 1
ATOM 583 C C . TYR A 1 72 ? 5.701 -7.573 -2.697 1.00 74.31 72 TYR A C 1
ATOM 585 O O . TYR A 1 72 ? 4.626 -7.896 -3.197 1.00 74.31 72 TYR A O 1
ATOM 593 N N . ARG A 1 73 ? 6.047 -7.955 -1.461 1.00 76.56 73 ARG A N 1
ATOM 594 C CA . ARG A 1 73 ? 5.176 -8.767 -0.596 1.00 76.56 73 ARG A CA 1
ATOM 595 C C . ARG A 1 73 ? 3.851 -8.068 -0.275 1.00 76.56 73 ARG A C 1
ATOM 597 O O . ARG A 1 73 ? 2.836 -8.746 -0.079 1.00 76.56 73 ARG A O 1
ATOM 604 N N . PHE A 1 74 ? 3.863 -6.735 -0.281 1.00 83.62 74 PHE A N 1
ATOM 605 C CA . PHE A 1 74 ? 2.713 -5.868 -0.052 1.00 83.62 74 PHE A CA 1
ATOM 606 C C . PHE A 1 74 ? 1.998 -5.480 -1.348 1.00 83.62 74 PHE A C 1
ATOM 608 O O . PHE A 1 74 ? 0.871 -5.003 -1.293 1.00 83.62 74 PHE A O 1
ATOM 615 N N . ALA A 1 75 ? 2.584 -5.725 -2.522 1.00 85.25 75 ALA A N 1
ATOM 616 C CA . ALA A 1 75 ? 1.882 -5.548 -3.786 1.00 85.25 75 ALA A CA 1
ATOM 617 C C . ALA A 1 75 ? 0.868 -6.689 -3.994 1.00 85.25 75 ALA A C 1
ATOM 619 O O . ALA A 1 75 ? 1.175 -7.874 -3.833 1.00 85.25 75 ALA A O 1
ATOM 620 N N . ARG A 1 76 ? -0.367 -6.333 -4.349 1.00 87.50 76 ARG A N 1
ATOM 621 C CA . ARG A 1 76 ? -1.431 -7.270 -4.733 1.00 87.50 76 ARG A CA 1
ATOM 622 C C . ARG A 1 76 ? -1.400 -7.548 -6.230 1.00 87.50 76 ARG A C 1
ATOM 624 O O . ARG A 1 76 ? -1.563 -8.692 -6.636 1.00 87.50 76 ARG A O 1
ATOM 631 N N . GLN A 1 77 ? -1.225 -6.504 -7.037 1.00 88.00 77 GLN A N 1
ATOM 632 C CA . GLN A 1 77 ? -1.273 -6.597 -8.493 1.00 88.00 77 GLN A CA 1
ATOM 633 C C . GLN A 1 77 ? -0.459 -5.472 -9.132 1.00 88.00 77 GLN A C 1
ATOM 635 O O . GLN A 1 77 ? -0.428 -4.360 -8.608 1.00 88.00 77 GLN A O 1
ATOM 640 N N . ILE A 1 78 ? 0.153 -5.746 -10.286 1.00 86.62 78 ILE A N 1
ATOM 641 C CA . ILE A 1 78 ? 0.794 -4.735 -11.130 1.00 86.62 78 ILE A CA 1
ATOM 642 C C . ILE A 1 78 ? 0.137 -4.778 -12.509 1.00 86.62 78 ILE A C 1
ATOM 644 O O . ILE A 1 78 ? -0.001 -5.844 -13.105 1.00 86.62 78 ILE A O 1
ATOM 648 N N . THR A 1 79 ? -0.280 -3.623 -13.016 1.00 87.44 79 THR A N 1
ATOM 649 C CA . THR A 1 79 ? -0.924 -3.491 -14.330 1.00 87.44 79 THR A CA 1
ATOM 650 C C . THR A 1 79 ? -0.306 -2.343 -15.127 1.00 87.44 79 THR A C 1
ATOM 652 O O . THR A 1 79 ? 0.206 -1.399 -14.527 1.00 87.44 79 THR A O 1
ATOM 655 N N . PRO A 1 80 ? -0.330 -2.380 -16.468 1.00 85.56 80 PRO A N 1
ATOM 656 C CA . PRO A 1 80 ? 0.099 -1.246 -17.283 1.00 85.56 80 PRO A CA 1
ATOM 657 C C . PRO A 1 80 ? -0.730 0.008 -16.983 1.00 85.56 80 PRO A C 1
ATOM 659 O O . PRO A 1 80 ? -1.960 -0.049 -16.972 1.00 85.56 80 PRO A O 1
ATOM 662 N N . ALA A 1 81 ? -0.072 1.148 -16.766 1.00 82.12 81 ALA A N 1
ATOM 663 C CA . ALA A 1 81 ? -0.737 2.415 -16.477 1.00 82.12 81 ALA A CA 1
ATOM 664 C C . ALA A 1 81 ? -0.777 3.318 -17.714 1.00 82.12 81 ALA A C 1
ATOM 666 O O . ALA A 1 81 ? -0.190 4.389 -17.701 1.00 82.12 81 ALA A O 1
ATOM 667 N N . GLY A 1 82 ? -1.464 2.895 -18.780 1.00 71.44 82 GLY A N 1
ATOM 668 C CA . GLY A 1 82 ? -1.746 3.702 -19.983 1.00 71.44 82 GLY A CA 1
ATOM 669 C C . GLY A 1 82 ? -0.535 4.075 -20.858 1.00 71.44 82 GLY A C 1
ATOM 670 O O . GLY A 1 82 ? -0.608 3.943 -22.074 1.00 71.44 82 GLY A O 1
ATOM 671 N N . SER A 1 83 ? 0.582 4.496 -20.265 1.00 70.62 83 SER A N 1
ATOM 672 C CA . SER A 1 83 ? 1.874 4.734 -20.902 1.00 70.62 83 SER A CA 1
ATOM 673 C C . SER A 1 83 ? 2.781 3.503 -20.749 1.00 70.62 83 SER A C 1
ATOM 675 O O . SER A 1 83 ? 2.742 2.800 -19.740 1.00 70.62 83 SER A O 1
ATOM 677 N N . GLY A 1 84 ? 3.612 3.216 -21.758 1.00 71.62 84 GLY A N 1
ATOM 678 C CA . GLY A 1 84 ? 4.476 2.023 -21.774 1.00 71.62 84 GLY A CA 1
ATOM 679 C C . GLY A 1 84 ? 5.584 2.007 -20.708 1.00 71.62 84 GLY A C 1
ATOM 680 O O . GLY A 1 84 ? 6.189 0.963 -20.464 1.00 71.62 84 GLY A O 1
ATOM 681 N N . SER A 1 85 ? 5.845 3.146 -20.064 1.00 78.75 85 SER A N 1
ATOM 682 C CA . SER A 1 85 ? 6.875 3.319 -19.032 1.00 78.75 85 SER A CA 1
ATOM 683 C C . SER A 1 85 ? 6.323 3.349 -17.604 1.00 78.75 85 SER A C 1
ATOM 685 O O . SER A 1 85 ? 7.112 3.363 -16.654 1.00 78.75 85 SER A O 1
ATOM 687 N N . GLN A 1 86 ? 4.996 3.342 -17.433 1.00 84.75 86 GLN A N 1
ATOM 688 C CA . GLN A 1 86 ? 4.352 3.410 -16.125 1.00 84.75 86 GLN A CA 1
ATOM 689 C C . GLN A 1 86 ? 3.541 2.155 -15.822 1.00 84.75 86 GLN A C 1
ATOM 691 O O . GLN A 1 86 ? 2.871 1.563 -16.671 1.00 84.75 86 GLN A O 1
ATOM 696 N N . LEU A 1 87 ? 3.571 1.776 -14.552 1.00 86.94 87 LEU A N 1
ATOM 697 C CA . LEU A 1 87 ? 2.859 0.638 -14.007 1.00 86.94 87 LEU A CA 1
ATOM 698 C C . LEU A 1 87 ? 2.016 1.106 -12.824 1.00 86.94 87 LEU A C 1
ATOM 700 O O . LEU A 1 87 ? 2.471 1.864 -11.969 1.00 86.94 87 LEU A O 1
ATOM 704 N N . ARG A 1 88 ? 0.769 0.649 -12.773 1.00 89.62 88 ARG A N 1
ATOM 705 C CA . ARG A 1 88 ? -0.116 0.828 -11.631 1.00 89.62 88 ARG A CA 1
ATOM 706 C C . ARG A 1 88 ? 0.062 -0.358 -10.701 1.00 89.62 88 ARG A C 1
ATOM 708 O O . ARG A 1 88 ? -0.126 -1.501 -11.119 1.00 89.62 88 ARG A O 1
ATOM 715 N N . VAL A 1 89 ? 0.383 -0.072 -9.449 1.00 88.88 89 VAL A N 1
ATOM 716 C CA . VAL A 1 89 ? 0.514 -1.051 -8.376 1.00 88.88 89 VAL A CA 1
ATOM 717 C C . VAL A 1 89 ? -0.691 -0.924 -7.462 1.00 88.88 89 VAL A C 1
ATOM 719 O O . VAL A 1 89 ? -0.920 0.131 -6.873 1.00 88.88 89 VAL A O 1
ATOM 722 N N . ALA A 1 90 ? -1.457 -2.005 -7.364 1.00 89.88 90 ALA A N 1
ATOM 723 C CA . ALA A 1 90 ? -2.472 -2.157 -6.338 1.00 89.88 90 ALA A CA 1
ATOM 724 C C . ALA A 1 90 ? -1.843 -2.837 -5.124 1.00 89.88 90 ALA A C 1
ATOM 726 O O . ALA A 1 90 ? -1.184 -3.872 -5.262 1.00 89.88 90 ALA A O 1
ATOM 727 N N . TRP A 1 91 ? -2.074 -2.280 -3.944 1.00 89.44 91 TRP A N 1
ATOM 728 C CA . TRP A 1 91 ? -1.465 -2.732 -2.697 1.00 89.44 91 TRP A CA 1
ATOM 729 C C . TRP A 1 91 ? -2.409 -3.640 -1.905 1.00 89.44 91 TRP A C 1
ATOM 731 O O . TRP A 1 91 ? -3.633 -3.581 -2.038 1.00 89.44 91 TRP A O 1
ATOM 741 N N . LYS A 1 92 ? -1.831 -4.529 -1.100 1.00 90.31 92 LYS A N 1
ATOM 742 C CA . LYS A 1 92 ? -2.545 -5.291 -0.075 1.00 90.31 92 LYS A CA 1
ATOM 743 C C . LYS A 1 92 ? -2.754 -4.397 1.133 1.00 90.31 92 LYS A C 1
ATOM 745 O O . LYS A 1 92 ? -1.925 -3.545 1.425 1.00 90.31 92 LYS A O 1
ATOM 750 N N . GLU A 1 93 ? -3.832 -4.642 1.855 1.00 92.56 93 GLU A N 1
ATOM 751 C CA . GLU A 1 93 ? -4.039 -4.014 3.153 1.00 92.56 93 GLU A CA 1
ATOM 752 C C . GLU A 1 93 ? -2.997 -4.518 4.158 1.00 92.56 93 GLU A C 1
ATOM 754 O O . GLU A 1 93 ? -2.636 -5.701 4.141 1.00 92.56 93 GLU A O 1
ATOM 759 N N . THR A 1 94 ? -2.529 -3.634 5.033 1.00 91.31 94 THR A N 1
ATOM 760 C CA . THR A 1 94 ? -1.563 -3.971 6.089 1.00 91.31 94 THR A CA 1
ATOM 761 C C . THR A 1 94 ? -2.092 -3.556 7.454 1.00 91.31 94 THR A C 1
ATOM 763 O O . THR A 1 94 ? -3.019 -2.754 7.555 1.00 91.31 94 THR A O 1
ATOM 766 N N . TRP A 1 95 ? -1.548 -4.154 8.511 1.00 91.56 95 TRP A N 1
ATOM 767 C CA . TRP A 1 95 ? -1.829 -3.750 9.883 1.00 91.56 95 TRP A CA 1
ATOM 768 C C . TRP A 1 95 ? -0.682 -2.886 10.376 1.00 91.56 95 TRP A C 1
ATOM 770 O O . TRP A 1 95 ? 0.437 -3.380 10.485 1.00 91.56 95 TRP A O 1
ATOM 780 N N . GLU A 1 96 ? -0.985 -1.634 10.695 1.00 90.94 96 GLU A N 1
ATOM 781 C CA . GLU A 1 96 ? -0.011 -0.669 11.193 1.00 90.94 96 GLU A CA 1
ATOM 782 C C . GLU A 1 96 ? -0.351 -0.276 12.635 1.00 90.94 96 GLU A C 1
ATOM 784 O O . GLU A 1 96 ? -1.535 -0.156 12.984 1.00 90.94 96 GLU A O 1
ATOM 789 N N . PRO A 1 97 ? 0.657 -0.081 13.497 1.00 90.81 97 PRO A N 1
ATOM 790 C CA . PRO A 1 97 ? 0.427 0.380 14.855 1.00 90.81 97 PRO A CA 1
ATOM 791 C C . PRO A 1 97 ? -0.074 1.832 14.866 1.00 90.81 97 PRO A C 1
ATOM 793 O O . PRO A 1 97 ? 0.229 2.634 13.980 1.00 90.81 97 PRO A O 1
ATOM 796 N N . ALA A 1 98 ? -0.857 2.190 15.885 1.00 87.75 98 ALA A N 1
ATOM 797 C CA . ALA A 1 98 ? -1.494 3.505 15.988 1.00 87.75 98 ALA A CA 1
ATOM 798 C C . ALA A 1 98 ? -0.490 4.673 15.983 1.00 87.75 98 ALA A C 1
ATOM 800 O O . ALA A 1 98 ? -0.791 5.748 15.469 1.00 87.75 98 ALA A O 1
ATOM 801 N N . ASN A 1 99 ? 0.712 4.459 16.525 1.00 85.56 99 ASN A N 1
ATOM 802 C CA . ASN A 1 99 ? 1.787 5.452 16.525 1.00 85.56 99 ASN A CA 1
ATOM 803 C C . ASN A 1 99 ? 2.349 5.721 15.118 1.00 85.56 99 ASN A C 1
ATOM 805 O O . ASN A 1 99 ? 2.724 6.856 14.835 1.00 85.56 99 ASN A O 1
ATOM 809 N N . ALA A 1 100 ? 2.374 4.719 14.234 1.00 82.75 100 ALA A N 1
ATOM 810 C CA . ALA A 1 100 ? 2.847 4.874 12.864 1.00 82.75 100 ALA A CA 1
ATOM 811 C C . ALA A 1 100 ? 1.887 5.746 12.057 1.00 82.75 100 ALA A C 1
ATOM 813 O O . ALA A 1 100 ? 2.328 6.568 11.266 1.00 82.75 100 ALA A O 1
ATOM 814 N N . ILE A 1 101 ? 0.581 5.633 12.307 1.00 80.62 101 ILE A N 1
ATOM 815 C CA . ILE A 1 101 ? -0.442 6.365 11.555 1.00 80.62 101 ILE A CA 1
ATOM 816 C C . ILE A 1 101 ? -0.859 7.693 12.197 1.00 80.62 101 ILE A C 1
ATOM 818 O O . ILE A 1 101 ? -1.864 8.275 11.799 1.00 80.62 101 ILE A O 1
ATOM 822 N N . PHE A 1 102 ? -0.113 8.197 13.183 1.00 69.56 102 PHE A N 1
ATOM 823 C CA . PHE A 1 102 ? -0.488 9.400 13.935 1.00 69.56 102 PHE A CA 1
ATOM 824 C C . PHE A 1 102 ? -0.690 10.641 13.040 1.00 69.56 102 PHE A C 1
ATOM 826 O O . PHE A 1 102 ? -1.568 11.461 13.300 1.00 69.56 102 PHE A O 1
ATOM 833 N N . ALA A 1 103 ? 0.051 10.746 11.929 1.00 69.19 103 ALA A N 1
ATOM 834 C CA . ALA A 1 103 ? -0.123 11.801 10.921 1.00 69.19 103 ALA A CA 1
ATOM 835 C C . ALA A 1 103 ? -1.439 11.692 10.108 1.00 69.19 103 ALA A C 1
ATOM 837 O O . ALA A 1 103 ? -1.800 12.612 9.373 1.00 69.19 103 ALA A O 1
ATOM 838 N N . ALA A 1 104 ? -2.175 10.586 10.250 1.00 77.00 104 ALA A N 1
ATOM 839 C CA . ALA A 1 104 ? -3.475 10.304 9.643 1.00 77.00 104 ALA A CA 1
ATOM 840 C C . ALA A 1 104 ? -4.625 10.397 10.669 1.00 77.00 104 ALA A C 1
ATOM 842 O O . ALA A 1 104 ? -5.548 9.573 10.689 1.00 77.00 104 ALA A O 1
ATOM 843 N N . ALA A 1 105 ? -4.567 11.405 11.547 1.00 80.38 105 ALA A N 1
ATOM 844 C CA . ALA A 1 105 ? -5.571 11.641 12.585 1.00 80.38 105 ALA A CA 1
ATOM 845 C C . ALA A 1 105 ? -6.988 11.834 12.011 1.00 80.38 105 ALA A C 1
ATOM 847 O O . ALA A 1 105 ? -7.945 11.305 12.574 1.00 80.38 105 ALA A O 1
ATOM 848 N N . GLU A 1 106 ? -7.121 12.524 10.872 1.00 82.56 106 GLU A N 1
ATOM 849 C CA . GLU A 1 106 ? -8.408 12.715 10.186 1.00 82.56 106 GLU A CA 1
ATOM 850 C C . GLU A 1 106 ? -9.006 11.381 9.728 1.00 82.56 106 GLU A C 1
ATOM 852 O O . GLU A 1 106 ? -10.148 11.088 10.063 1.00 82.56 106 GLU A O 1
ATOM 857 N N . LEU A 1 107 ? -8.223 10.507 9.086 1.00 82.69 107 LEU A N 1
ATOM 858 C CA . LEU A 1 107 ? -8.694 9.173 8.684 1.00 82.69 107 LEU A CA 1
ATOM 859 C C . LEU A 1 107 ? -9.088 8.301 9.879 1.00 82.69 107 LEU A C 1
ATOM 861 O O . LEU A 1 107 ? -10.041 7.526 9.807 1.00 82.69 107 LEU A O 1
ATOM 865 N N . THR A 1 108 ? -8.363 8.424 10.992 1.00 83.50 108 THR A N 1
ATOM 866 C CA . THR A 1 108 ? -8.717 7.733 12.239 1.00 83.50 108 THR A CA 1
ATOM 867 C C . THR A 1 108 ? -10.045 8.256 12.779 1.00 83.50 108 THR A C 1
ATOM 869 O O . THR A 1 108 ? -10.912 7.469 13.160 1.00 83.50 108 THR A O 1
ATOM 872 N N . HIS A 1 109 ? -10.240 9.574 12.766 1.00 85.88 109 HIS A N 1
ATOM 873 C CA . HIS A 1 109 ? -11.494 10.204 13.158 1.00 85.88 109 HIS A CA 1
ATOM 874 C C . HIS A 1 109 ? -12.659 9.771 12.259 1.00 85.88 109 HIS A C 1
ATOM 876 O O . HIS A 1 109 ? -13.688 9.348 12.779 1.00 85.88 109 HIS A O 1
ATOM 882 N N . GLU A 1 110 ? -12.489 9.800 10.936 1.00 84.00 110 GLU A N 1
ATOM 883 C CA . GLU A 1 110 ? -13.487 9.347 9.961 1.00 84.00 110 GLU A CA 1
ATOM 884 C C . GLU A 1 110 ? -13.854 7.876 10.146 1.00 84.00 110 GLU A C 1
ATOM 886 O O . GLU A 1 110 ? -15.034 7.528 10.118 1.00 84.00 110 GLU A O 1
ATOM 891 N N . TYR A 1 111 ? -12.867 7.010 10.387 1.00 85.44 111 TYR A N 1
ATOM 892 C CA . TYR A 1 111 ? -13.117 5.603 10.681 1.00 85.44 111 TYR A CA 1
ATOM 893 C C . TYR A 1 111 ? -14.006 5.444 11.915 1.00 85.44 111 TYR A C 1
ATOM 895 O O . TYR A 1 111 ? -15.024 4.753 11.862 1.00 85.44 111 TYR A O 1
ATOM 903 N N . TRP A 1 112 ? -13.662 6.110 13.020 1.00 86.62 112 TRP A N 1
ATOM 904 C CA . TRP A 1 112 ? -14.453 6.032 14.244 1.00 86.62 112 TRP A CA 1
ATOM 905 C C . TRP A 1 112 ? -15.834 6.656 14.073 1.00 86.62 112 TRP A C 1
ATOM 907 O O . TRP A 1 112 ? -16.809 6.049 14.508 1.00 86.62 112 TRP A O 1
ATOM 917 N N . LEU A 1 113 ? -15.946 7.803 13.396 1.00 84.56 113 LEU A N 1
ATOM 918 C CA . LEU A 1 113 ? -17.231 8.382 13.008 1.00 84.56 113 LEU A CA 1
ATOM 919 C C . LEU A 1 113 ? -18.062 7.366 12.231 1.00 84.56 113 LEU A C 1
ATOM 921 O O . LEU A 1 113 ? -19.189 7.110 12.631 1.00 84.56 113 LEU A O 1
ATOM 925 N N . GLY A 1 114 ? -17.492 6.711 11.221 1.00 77.56 114 GLY A N 1
ATOM 926 C CA . GLY A 1 114 ? -18.137 5.645 10.464 1.00 77.56 114 GLY A CA 1
ATOM 927 C C . GLY A 1 114 ? -18.577 4.476 11.344 1.00 77.56 114 GLY A C 1
ATOM 928 O O . GLY A 1 114 ? -19.706 4.021 11.215 1.00 77.56 114 GLY A O 1
ATOM 929 N N . VAL A 1 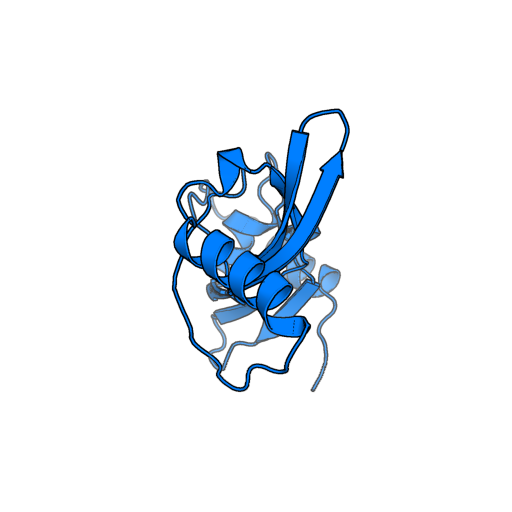115 ? -17.759 4.021 12.295 1.00 80.12 115 VAL A N 1
ATOM 930 C CA . VAL A 1 115 ? -18.134 2.965 13.255 1.00 80.12 115 VAL A CA 1
ATOM 931 C C . VAL A 1 115 ? -19.291 3.416 14.155 1.00 80.12 115 VAL A C 1
ATOM 933 O O . VAL A 1 115 ? -20.283 2.698 14.283 1.00 80.12 115 VAL A O 1
ATOM 936 N N . TYR A 1 116 ? -19.215 4.613 14.741 1.00 77.06 116 TYR A N 1
ATOM 937 C CA . TYR A 1 116 ? -20.273 5.167 15.590 1.00 77.06 116 TYR A CA 1
ATOM 938 C C . TYR A 1 116 ? -21.561 5.409 14.808 1.00 77.06 116 TYR A C 1
ATOM 940 O O . TYR A 1 116 ? -22.657 5.104 15.288 1.00 77.06 116 TYR A O 1
ATOM 948 N N . GLN A 1 117 ? -21.420 5.941 13.597 1.00 69.75 117 GLN A N 1
ATOM 949 C CA . GLN A 1 117 ? -22.518 6.284 12.723 1.00 69.75 117 GLN A CA 1
ATOM 950 C C . GLN A 1 117 ? -23.122 5.048 12.120 1.00 69.75 117 GLN A C 1
ATOM 952 O O . GLN A 1 117 ? -24.329 5.060 12.130 1.00 69.75 117 GLN A O 1
ATOM 957 N N . SER A 1 118 ? -22.380 3.987 11.757 1.00 58.31 118 SER A N 1
ATOM 958 C CA . SER A 1 118 ? -22.853 2.704 11.178 1.00 58.31 118 SER A CA 1
ATOM 959 C C . SER A 1 118 ? -23.886 1.938 12.021 1.00 58.31 118 SER A C 1
ATOM 961 O O . SER A 1 118 ? -24.432 0.930 11.581 1.00 58.31 118 SER A O 1
ATOM 963 N N . ARG A 1 119 ? -24.283 2.493 13.172 1.00 52.09 119 ARG A N 1
ATOM 964 C CA . ARG A 1 119 ? -25.618 2.308 13.769 1.00 52.09 119 ARG A CA 1
ATOM 965 C C . ARG A 1 119 ? -26.761 3.028 12.996 1.00 52.09 119 ARG A C 1
ATOM 967 O O . ARG A 1 119 ? -27.907 2.989 13.433 1.00 52.09 119 ARG A O 1
ATOM 974 N N . LYS A 1 120 ? -26.446 3.654 11.854 1.00 44.38 120 LYS A N 1
ATOM 975 C CA . LYS A 1 120 ? -27.204 4.342 10.789 1.00 44.38 120 LYS A CA 1
ATOM 976 C C . LYS A 1 120 ? -26.284 4.500 9.544 1.00 44.38 120 LYS A C 1
ATOM 978 O O . LYS A 1 120 ? -25.084 4.715 9.667 1.00 44.38 120 LYS A O 1
ATOM 983 N N . PRO A 1 121 ? -26.789 4.391 8.311 1.00 39.09 121 PRO A N 1
ATOM 984 C CA . PRO A 1 121 ? -25.925 4.390 7.130 1.00 39.09 121 PRO A CA 1
ATOM 985 C C . PRO A 1 121 ? -25.414 5.801 6.808 1.00 39.09 121 PRO A C 1
ATOM 987 O O . PRO A 1 121 ? -26.192 6.754 6.829 1.00 39.09 121 PRO A O 1
ATOM 990 N N . LEU A 1 122 ? -24.132 5.928 6.451 1.00 49.91 122 LEU A N 1
ATOM 991 C CA . LEU A 1 122 ? -23.602 7.133 5.817 1.00 49.91 122 LEU A CA 1
ATOM 992 C C . LEU A 1 122 ? -23.303 6.896 4.341 1.00 49.91 122 LEU A C 1
ATOM 994 O O . LEU A 1 122 ? -22.465 6.080 3.965 1.00 49.91 122 LEU A O 1
ATOM 998 N N . SER A 1 123 ? -23.997 7.672 3.519 1.00 49.06 123 SER A N 1
ATOM 999 C CA . SER A 1 123 ? -23.724 7.915 2.112 1.00 49.06 123 SER A CA 1
ATOM 1000 C C . SER A 1 123 ? -22.783 9.116 1.974 1.00 49.06 123 SER A C 1
ATOM 1002 O O . SER A 1 123 ? -23.175 10.233 2.311 1.00 49.06 123 SER A O 1
ATOM 1004 N N . GLY A 1 124 ? -21.576 8.907 1.448 1.00 47.44 124 GLY A N 1
ATOM 1005 C CA . GLY A 1 124 ? -20.685 9.994 1.028 1.00 47.44 124 GLY A CA 1
ATOM 1006 C C . GLY A 1 124 ? -19.222 9.564 0.962 1.00 47.44 124 GLY A C 1
ATOM 1007 O O . GLY A 1 124 ? -18.628 9.255 1.986 1.00 47.44 124 GLY A O 1
ATOM 1008 N N . GLN A 1 125 ? -18.642 9.532 -0.241 1.00 41.69 125 GLN A N 1
ATOM 1009 C CA . GLN A 1 125 ? -17.197 9.377 -0.442 1.00 41.69 125 GLN A CA 1
ATOM 1010 C C . GLN A 1 125 ? -16.522 10.747 -0.299 1.00 41.69 125 GLN A C 1
ATOM 1012 O O . GLN A 1 125 ? -16.693 11.603 -1.165 1.00 41.69 125 GLN A O 1
ATOM 1017 N N . LEU A 1 126 ? -15.743 10.935 0.765 1.00 45.22 126 LEU A N 1
ATOM 1018 C CA . LEU A 1 126 ? -14.717 11.975 0.859 1.00 45.22 126 LEU A CA 1
ATOM 1019 C C . LEU A 1 126 ? -13.353 11.322 0.589 1.00 45.22 126 LEU A C 1
ATOM 1021 O O . LEU A 1 126 ? -13.128 10.171 0.957 1.00 45.22 126 LEU A O 1
ATOM 1025 N N . VAL A 1 127 ? -12.471 12.021 -0.127 1.00 41.72 127 VAL A N 1
ATOM 1026 C CA . VAL A 1 127 ? -11.115 11.555 -0.456 1.00 41.72 127 VAL A CA 1
ATOM 1027 C C . VAL A 1 127 ? -10.127 12.507 0.214 1.00 41.72 127 VAL A C 1
ATOM 1029 O O . VAL A 1 127 ? -10.023 13.659 -0.205 1.00 41.72 127 VAL A O 1
ATOM 1032 N N . HIS A 1 128 ? -9.402 12.021 1.224 1.00 49.69 128 HIS A N 1
ATOM 1033 C CA . HIS A 1 128 ? -8.357 12.752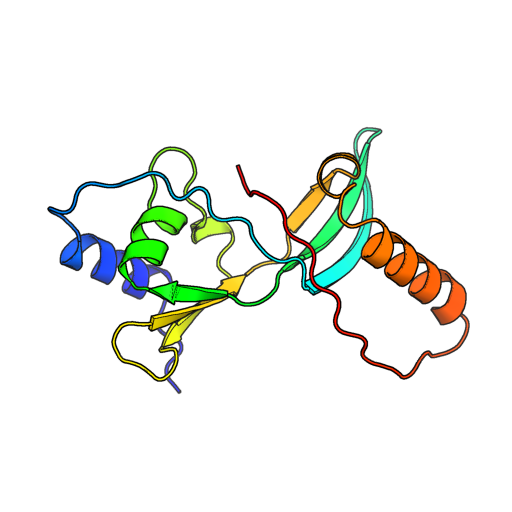 1.950 1.00 49.69 128 HIS A CA 1
ATOM 1034 C C . HIS A 1 128 ? -6.987 12.086 1.731 1.00 49.69 128 HIS A C 1
ATOM 1036 O O . HIS A 1 128 ? -6.903 10.861 1.650 1.00 49.69 128 HIS A O 1
ATOM 1042 N N . ARG A 1 129 ? -5.920 12.889 1.590 1.00 47.47 129 ARG A N 1
ATOM 1043 C CA . ARG A 1 129 ? -4.557 12.419 1.270 1.00 47.47 129 ARG A CA 1
ATOM 1044 C C . ARG A 1 129 ? -3.667 12.403 2.517 1.00 47.47 129 ARG A C 1
ATOM 1046 O O . ARG A 1 129 ? -3.328 13.471 3.019 1.00 47.47 129 ARG A O 1
ATOM 1053 N N . HIS A 1 130 ? -3.232 11.228 2.973 1.00 60.19 130 HIS A N 1
ATOM 1054 C CA . HIS A 1 130 ? -2.252 11.074 4.065 1.00 60.19 130 HIS A CA 1
ATOM 1055 C C . HIS A 1 130 ? -1.125 10.131 3.651 1.00 60.19 130 HIS A C 1
ATOM 1057 O O . HIS A 1 130 ? -1.392 9.154 2.961 1.00 60.19 130 HIS A O 1
ATOM 1063 N N . TRP A 1 131 ? 0.110 10.382 4.093 1.00 60.84 131 TRP A N 1
ATOM 1064 C CA . TRP A 1 131 ? 1.301 9.647 3.649 1.00 60.84 131 TRP A CA 1
ATOM 1065 C C . TRP A 1 131 ? 1.982 8.899 4.804 1.00 60.84 131 TRP A C 1
ATOM 1067 O O . TRP A 1 131 ? 2.048 9.414 5.919 1.00 60.84 131 TRP A O 1
ATOM 1077 N N . LEU A 1 132 ? 2.501 7.697 4.535 1.00 61.97 132 LEU A N 1
ATOM 1078 C CA . LEU A 1 132 ? 3.340 6.908 5.443 1.00 61.97 132 LEU A CA 1
ATOM 1079 C C . LEU A 1 132 ? 4.527 6.295 4.714 1.00 61.97 132 LEU A C 1
ATOM 1081 O O . LEU A 1 132 ? 4.404 5.785 3.602 1.00 61.97 132 LEU A O 1
ATOM 1085 N N . THR A 1 133 ? 5.670 6.255 5.384 1.00 53.78 133 THR A N 1
ATOM 1086 C CA . THR A 1 133 ? 6.850 5.551 4.885 1.00 53.78 133 THR A CA 1
ATOM 1087 C C . THR A 1 133 ? 6.782 4.091 5.316 1.00 53.78 133 THR A C 1
ATOM 1089 O O . THR A 1 133 ? 6.811 3.789 6.506 1.00 53.78 133 THR A O 1
ATOM 1092 N N . LEU A 1 134 ? 6.704 3.175 4.350 1.00 46.12 134 LEU A N 1
ATOM 1093 C CA . LEU A 1 134 ? 6.875 1.747 4.616 1.00 46.12 134 LEU A CA 1
ATOM 1094 C C . LEU A 1 134 ? 8.380 1.477 4.716 1.00 46.12 134 LEU A C 1
ATOM 1096 O O . LEU A 1 134 ? 9.091 1.609 3.717 1.00 46.12 134 LEU A O 1
ATOM 1100 N N . HIS A 1 135 ? 8.849 1.167 5.926 1.00 47.34 135 HIS A N 1
ATOM 1101 C CA . HIS A 1 135 ? 10.242 0.810 6.196 1.00 47.34 135 HIS A CA 1
ATOM 1102 C C . HIS A 1 135 ? 10.539 -0.660 5.928 1.00 47.34 135 HIS A C 1
ATOM 1104 O O . HIS A 1 135 ? 9.680 -1.541 6.174 1.00 47.34 135 HIS A O 1
#

=== Feature glossary ===
A reading guide for the features in this record.

Start from the sequence.

  · Sequence gives the chain of amino acids in standard one-letter code (A=alanine, C=cysteine, …, Y=tyrosine), read N→C. It is the only feature that is directly encoded by the gene; all structural features are derived from the folded form of this sequence.

Fold it, and you get atomic coordinates and the backbone conformation that goes with them.

  · The mmCIF table is the protein's shape written out atom by atom. For each backbone N, Cα, C, and carbonyl O, it records an (x, y, z) coordinate triple in Å plus the residue type, chain letter, and residue number.

  · Backbone dihedral angles. Every residue except chain termini has a φ (preceding-C → N → Cα → C) and a ψ (N → Cα → C → next-N). They are reported in degrees following the IUPAC sign convention. Secondary structure is essentially a statement about which (φ, ψ) basin each residue occupies.

  · DSSP 8-state secondary structure assigns each residue one of H (α-helix), G (3₁₀-helix), I (π-helix), E (extended β-strand), B (isolated β-bridge), T (hydrogen-bonded turn), S (bend), or '-' (coil). The assignment is computed from backbone hydrogen-bond geometry via the Kabsch–Sander algorithm.

  · P-SEA three-state annotation labels each residue as helix, strand, or coil based purely on the geometry of the Cα trace. It serves as a fallback when the full backbone (and thus DSSP) is unavailable.

Summarize the fold with a handful of shape descriptors and a per-residue structural alphabet.

  · Radius of gyration (Rg) is the roo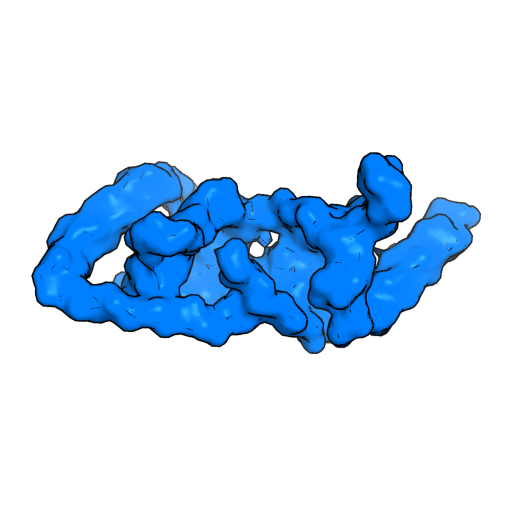t-mean-square distance of Cα atoms from their centroid — a single number for overall size and compactness. A globular domain of N residues has Rg ≈ 2.2·N^0.38 Å; an extended or disordered chain has a much larger Rg. The Cα contact count is the number of residue pairs whose Cα atoms are within 8 Å and are more than four positions apart in sequence — a standard proxy for tertiary packing density. The bounding box is the smallest axis-aligned box enclosing all Cα atoms.

  · Foldseek's 3Di representation compresses backbone geometry into a per-residue letter drawn from a learned twenty-state alphabet. It captures the tertiary interaction pattern around each residue — which residues are packed against it in space, regardless of where they are in sequence.

  · Accessible surface area quantifies burial. A residue with SASA near zero is packed into the hydrophobic core; one with SASA >100 Å² sits on the surface. Computed here via the Shrake–Rupley numerical algorithm with a 1.4 Å probe.

Ask how reliable the model is.

  · For AlphaFold models, the B-factor field carries pLDDT — the model's own estimate of local accuracy on a 0–100 scale. Regions with pLDDT<50 should be treated as essentially unmodeled; they often correspond to intrinsically disordered segments.

  · For experimental (PDB) structures, the B-factor (temperature factor) quantifies the positional spread of each atom in the crystal — a combination of thermal vibration and static disorder — in units of Å². High B-factors mark flexible loops or poorly resolved regions; low B-factors mark the rigid, well-ordered core.

  · PAE(i, j) answers: if I align the predicted and true structures on residue i, how far off (in Å) do I expect residue j to be? A block-diagonal PAE matrix with low values on the blocks and high values off-diagonal is the signature of a multi-domain protein with confidently predicted domains but uncertain inter-domain orientation.

Place it in context: what it resembles, what it is annotated as, and how it looks.

  · Structural nearest neighbors (via Foldseek easy-search vs the PDB). Reported per hit: target PDB id, E-value, and alignment TM-score. A TM-score above ~0.5 is the conventional threshold for 'same fold'.

  · Functional annotations link the protein to curated databases. InterPro entries identify conserved domains and families by matching the sequence against member-database signatures (Pfam, PROSITE, CDD, …). Gene Ontology (GO) terms describe molecular function, biological process, and cellular component in a controlled vocabulary. CATH places the structure in a hierarchical fold classification (Class/Architecture/Topology/Homologous-superfamily). The organism is the source species.

  · Plot images: a contact map (which residues are close in 3D, as an N×N binary image), a Ramachandran scatter (backbone torsion angles, revealing secondary-structure composition at a glance), and — for AlphaFold structures — a 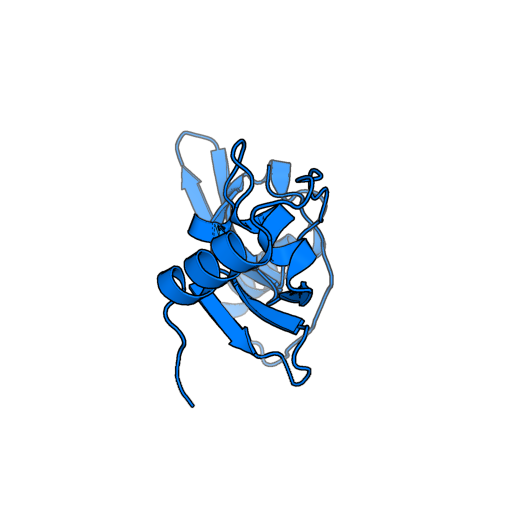PAE heatmap (pairwise prediction confidence).

  · Structure images are PyMOL renders from six orthogonal camera directions. Cartoon representation draws helices as coils and strands as arrows; sticks shows the backbone as bonds; surface shows the solvent-excluded envelope. Rainbow coloring maps sequence position to hue (blue→red, N→C); chain coloring assigns a distinct color per polypeptide.